Protein AF-S1R999-F1 (afdb_monomer)

pLDDT: mean 92.81, std 7.42, range [61.22, 98.75]

Organism: NCBI:txid1121864

Foldseek 3Di:
DAAEWDWDDPPDDPQDFETEIEWEADPDCVDYCVPVLVDDFQDWDWDDDPPKIWIWTWHDKDKDFPPPCCLVGTDPPFYKYKYKYADPPVDPDRRMMIIIITTTDDMD

Structure (mmCIF, N/CA/C/O backbone):
data_AF-S1R999-F1
#
_entry.id   AF-S1R999-F1
#
loop_
_atom_site.group_PDB
_atom_site.id
_atom_site.type_symbol
_atom_site.label_atom_id
_atom_site.label_alt_id
_atom_site.label_comp_id
_atom_site.label_asym_id
_atom_site.label_entity_id
_atom_site.label_seq_id
_atom_site.pdbx_PDB_ins_code
_atom_site.Cartn_x
_atom_site.Cartn_y
_atom_site.Cartn_z
_atom_site.occupancy
_atom_site.B_iso_or_equiv
_atom_site.auth_seq_id
_atom_site.auth_comp_id
_atom_site.auth_asym_id
_atom_site.auth_atom_id
_atom_site.pdbx_PDB_model_num
ATOM 1 N N . MET A 1 1 ? -4.679 -3.056 -14.583 1.00 61.22 1 MET A N 1
ATOM 2 C CA . MET A 1 1 ? -4.961 -1.904 -13.697 1.00 61.22 1 MET A CA 1
ATOM 3 C C . MET A 1 1 ? -4.855 -0.576 -14.458 1.00 61.22 1 MET A C 1
ATOM 5 O O . MET A 1 1 ? -4.071 0.281 -14.076 1.00 61.22 1 MET A O 1
ATOM 9 N N . LEU A 1 2 ? -5.589 -0.368 -15.558 1.00 65.06 2 LEU A N 1
ATOM 10 C CA . LEU A 1 2 ? -5.350 0.815 -16.413 1.00 65.06 2 LEU A CA 1
ATOM 11 C C . LEU A 1 2 ? -5.968 2.125 -15.895 1.00 65.06 2 LEU A C 1
ATOM 13 O O . LEU A 1 2 ? -5.599 3.188 -16.378 1.00 65.06 2 LEU A O 1
ATOM 17 N N . TYR A 1 3 ? -6.874 2.060 -14.916 1.00 77.94 3 TYR A N 1
ATOM 18 C CA . TYR A 1 3 ? -7.682 3.214 -14.496 1.00 77.94 3 TYR A CA 1
ATOM 19 C C . TYR A 1 3 ? -7.608 3.529 -12.998 1.00 77.94 3 TYR A C 1
ATOM 21 O O . TYR A 1 3 ? -8.197 4.503 -12.547 1.00 77.94 3 TYR A O 1
ATOM 29 N N . GLY A 1 4 ? -6.901 2.716 -12.213 1.00 87.75 4 GLY A N 1
ATOM 30 C CA . GLY A 1 4 ? -6.834 2.875 -10.765 1.00 87.75 4 GLY A CA 1
ATOM 31 C C . GLY A 1 4 ? -6.148 1.700 -10.083 1.00 87.75 4 GLY A C 1
ATOM 32 O O . GLY A 1 4 ? -5.699 0.755 -10.741 1.00 87.75 4 GLY A O 1
ATOM 33 N N . ALA A 1 5 ? -6.096 1.765 -8.755 1.00 92.19 5 ALA A N 1
ATOM 34 C CA . ALA A 1 5 ? -5.609 0.672 -7.931 1.00 92.19 5 ALA A CA 1
ATOM 35 C C . ALA A 1 5 ? -6.693 -0.401 -7.741 1.00 92.19 5 ALA A C 1
ATOM 37 O O . ALA A 1 5 ? -7.881 -0.089 -7.675 1.00 92.19 5 ALA A O 1
ATOM 38 N N . VAL A 1 6 ? -6.289 -1.666 -7.640 1.00 93.38 6 VAL A N 1
ATOM 39 C CA . VAL A 1 6 ? -7.199 -2.804 -7.429 1.00 93.38 6 VAL A CA 1
ATOM 40 C C . VAL A 1 6 ? -6.724 -3.674 -6.273 1.00 93.38 6 VAL A C 1
ATOM 42 O O . VAL A 1 6 ? -5.529 -3.732 -5.977 1.00 93.38 6 VAL A O 1
ATOM 45 N N . THR A 1 7 ? -7.664 -4.375 -5.643 1.00 95.00 7 THR A N 1
ATOM 46 C CA . THR A 1 7 ? -7.389 -5.367 -4.599 1.00 95.00 7 THR A CA 1
ATOM 47 C C . THR A 1 7 ? -6.646 -6.571 -5.163 1.00 95.00 7 THR A C 1
ATOM 49 O O . THR A 1 7 ? -7.001 -7.063 -6.234 1.00 95.00 7 THR A O 1
ATOM 52 N N . ASN A 1 8 ? -5.642 -7.069 -4.439 1.00 93.50 8 ASN A N 1
ATOM 53 C CA . ASN A 1 8 ? -4.877 -8.236 -4.881 1.00 93.50 8 ASN A CA 1
ATOM 54 C C . ASN A 1 8 ? -5.514 -9.576 -4.467 1.00 93.50 8 ASN A C 1
ATOM 56 O O . ASN A 1 8 ? -5.523 -10.512 -5.261 1.00 93.50 8 ASN A O 1
ATOM 60 N N . LYS A 1 9 ? -6.073 -9.674 -3.254 1.00 91.88 9 LYS A N 1
ATOM 61 C CA . LYS A 1 9 ? -6.736 -10.898 -2.775 1.00 91.88 9 LYS A CA 1
ATOM 62 C C . LYS A 1 9 ? -8.258 -10.812 -2.882 1.00 91.88 9 LYS A C 1
ATOM 64 O O . LYS A 1 9 ? -8.845 -9.729 -2.856 1.00 91.88 9 LYS A O 1
ATOM 69 N N . GLN A 1 10 ? -8.906 -11.974 -2.930 1.00 90.38 10 GLN A N 1
ATOM 70 C CA . GLN A 1 10 ? -10.357 -12.075 -2.787 1.00 90.38 10 GLN A CA 1
ATOM 71 C C . GLN A 1 10 ? -10.776 -11.720 -1.350 1.00 90.38 10 GLN A C 1
ATOM 73 O O . GLN A 1 10 ? -10.082 -12.074 -0.399 1.00 90.38 10 GLN A O 1
ATOM 78 N N . ASN A 1 11 ? -11.924 -11.053 -1.194 1.00 91.38 11 ASN A N 1
ATOM 79 C CA . ASN A 1 11 ? -12.549 -10.752 0.102 1.00 91.38 11 ASN A CA 1
ATOM 80 C C . ASN A 1 11 ? -11.672 -9.946 1.084 1.00 91.38 11 ASN A C 1
ATOM 82 O O . ASN A 1 11 ? -11.830 -10.076 2.297 1.00 91.38 11 ASN A O 1
ATOM 86 N N . GLN A 1 12 ? -10.749 -9.114 0.589 1.00 95.31 12 GLN A N 1
ATOM 87 C CA . GLN A 1 12 ? -10.027 -8.175 1.455 1.00 95.31 12 GLN A CA 1
ATOM 88 C C . GLN A 1 12 ? -11.006 -7.199 2.110 1.00 95.31 12 GLN A C 1
ATOM 90 O O . GLN A 1 12 ? -11.914 -6.695 1.452 1.00 95.31 12 GLN A O 1
ATOM 95 N N . VAL A 1 13 ? -10.781 -6.890 3.385 1.00 95.06 13 VAL A N 1
ATOM 96 C CA . VAL A 1 13 ? -11.599 -5.947 4.157 1.00 95.06 13 VAL A CA 1
ATOM 97 C C . VAL A 1 13 ? -10.712 -4.790 4.597 1.00 95.06 13 VAL A C 1
ATOM 99 O O . VAL A 1 13 ? -9.646 -5.025 5.171 1.00 95.06 13 VAL A O 1
ATOM 102 N N . MET A 1 14 ? -11.127 -3.550 4.321 1.00 96.12 14 MET A N 1
ATOM 103 C CA . MET A 1 14 ? -10.381 -2.370 4.766 1.00 96.12 14 MET A CA 1
ATOM 104 C C . MET A 1 14 ? -10.217 -2.382 6.293 1.00 96.12 14 MET A C 1
ATOM 106 O O . MET A 1 14 ? -11.087 -2.845 7.032 1.00 96.12 14 MET A O 1
ATOM 110 N N . GLY A 1 15 ? -9.061 -1.922 6.772 1.00 96.12 15 GLY A N 1
ATOM 111 C CA . GLY A 1 15 ? -8.751 -1.888 8.202 1.00 96.12 15 GLY A CA 1
ATOM 112 C C . GLY A 1 15 ? -8.472 -3.243 8.867 1.00 96.12 15 GLY A C 1
ATOM 113 O O . GLY A 1 15 ? -8.330 -3.266 10.085 1.00 96.12 15 GLY A O 1
ATOM 114 N N . LYS A 1 16 ? -8.383 -4.362 8.129 1.00 96.19 16 LYS A N 1
ATOM 115 C CA . LYS A 1 16 ? -8.088 -5.692 8.698 1.00 96.19 16 LYS A CA 1
ATOM 116 C C . LYS A 1 16 ? -6.963 -6.412 7.957 1.00 96.19 16 LYS A C 1
ATOM 118 O O . LYS A 1 16 ? -6.943 -6.431 6.729 1.00 96.19 16 LYS A O 1
ATOM 123 N N . GLY A 1 17 ? -6.086 -7.077 8.714 1.00 97.06 17 GLY A N 1
ATOM 124 C CA . GLY A 1 17 ? -4.995 -7.892 8.167 1.00 97.06 17 GLY A CA 1
ATOM 125 C C . GLY A 1 17 ? -4.070 -7.079 7.260 1.00 97.06 17 GLY A C 1
ATOM 126 O O . GLY A 1 17 ? -3.844 -5.897 7.510 1.00 97.06 17 GLY A O 1
ATOM 127 N N . ASN A 1 18 ? -3.547 -7.694 6.200 1.00 97.94 18 ASN A N 1
ATOM 128 C CA . ASN A 1 18 ? -2.814 -6.995 5.150 1.00 97.94 18 ASN A CA 1
ATOM 129 C C . ASN A 1 18 ? -3.736 -6.685 3.958 1.00 97.94 18 ASN A C 1
ATOM 131 O O . ASN A 1 18 ? -4.008 -7.547 3.117 1.00 97.94 18 ASN A O 1
ATOM 135 N N . TYR A 1 19 ? -4.215 -5.442 3.888 1.00 98.19 19 TYR A N 1
ATOM 136 C CA . TYR A 1 19 ? -5.021 -4.939 2.782 1.00 98.19 19 TYR A CA 1
ATOM 137 C C . TYR A 1 19 ? -4.106 -4.510 1.636 1.00 98.19 19 TYR A C 1
ATOM 139 O O . TYR A 1 19 ? -3.338 -3.559 1.772 1.00 98.19 19 TYR A O 1
ATOM 147 N N . ILE A 1 20 ? -4.166 -5.214 0.504 1.00 97.88 20 ILE A N 1
ATOM 148 C CA . ILE A 1 20 ? -3.202 -5.019 -0.583 1.00 97.88 20 ILE A CA 1
ATOM 149 C C . ILE A 1 20 ? -3.859 -4.335 -1.776 1.00 97.88 20 ILE A C 1
ATOM 151 O O . ILE A 1 20 ? -4.879 -4.811 -2.288 1.00 97.88 20 ILE A O 1
ATOM 155 N N . LEU A 1 21 ? -3.230 -3.263 -2.254 1.00 97.19 21 LEU A N 1
ATOM 156 C CA . LEU A 1 21 ? -3.602 -2.565 -3.478 1.00 97.19 21 LEU A CA 1
ATOM 157 C C . LEU A 1 21 ? -2.426 -2.514 -4.448 1.00 97.19 21 LEU A C 1
ATOM 159 O O . LEU A 1 21 ? -1.293 -2.229 -4.062 1.00 97.19 21 LEU A O 1
ATOM 163 N N . ALA A 1 22 ? -2.712 -2.723 -5.728 1.00 95.50 22 ALA A N 1
ATOM 164 C CA . ALA A 1 22 ? -1.731 -2.532 -6.784 1.00 95.50 22 ALA A CA 1
ATOM 165 C C . ALA A 1 22 ? -2.268 -1.695 -7.936 1.00 95.50 22 ALA A C 1
ATOM 167 O O . ALA A 1 22 ? -3.461 -1.713 -8.237 1.00 95.50 22 ALA A O 1
ATOM 168 N N . SER A 1 23 ? -1.360 -0.968 -8.578 1.00 93.62 23 SER A N 1
ATOM 169 C CA . SER A 1 23 ? -1.644 -0.081 -9.706 1.00 93.62 23 SER A CA 1
ATOM 170 C C . SER A 1 23 ? -0.494 -0.104 -10.716 1.00 93.62 23 SER A C 1
ATOM 172 O O . SER A 1 23 ? 0.565 -0.668 -10.435 1.00 93.62 23 SER A O 1
ATOM 174 N N . HIS A 1 24 ? -0.685 0.487 -11.897 1.00 89.31 24 HIS A N 1
ATOM 175 C CA . HIS A 1 24 ? 0.363 0.579 -12.921 1.00 89.31 24 HIS A CA 1
ATOM 176 C C . HIS A 1 24 ? 1.268 1.803 -12.743 1.00 89.31 24 HIS A C 1
ATOM 178 O O . HIS A 1 24 ? 0.869 2.817 -12.168 1.00 89.31 24 HIS A O 1
ATOM 184 N N . ILE A 1 25 ? 2.468 1.685 -13.311 1.00 83.00 25 ILE A N 1
ATOM 185 C CA . ILE A 1 25 ? 3.297 2.808 -13.741 1.00 83.00 25 ILE A CA 1
ATOM 186 C C . ILE A 1 25 ? 2.864 3.188 -15.156 1.00 83.00 25 ILE A C 1
ATOM 188 O O . ILE A 1 25 ? 2.665 2.310 -15.999 1.00 83.00 25 ILE A O 1
ATOM 192 N N . ILE A 1 26 ? 2.725 4.485 -15.418 1.00 84.50 26 ILE A N 1
ATOM 193 C CA . ILE A 1 26 ? 2.493 5.023 -16.761 1.00 84.50 26 ILE A CA 1
ATOM 194 C C . ILE A 1 26 ? 3.426 6.206 -17.021 1.00 84.50 26 ILE A C 1
ATOM 196 O O . ILE A 1 26 ? 4.014 6.753 -16.098 1.00 84.50 26 ILE A O 1
ATOM 200 N N . SER A 1 27 ? 3.551 6.634 -18.279 1.00 82.75 27 SER A N 1
ATOM 201 C CA . SER A 1 27 ? 4.480 7.710 -18.662 1.00 82.75 27 SER A CA 1
ATOM 202 C C . SER A 1 27 ? 4.194 9.060 -17.991 1.00 82.75 27 SER A C 1
ATOM 204 O O . SER A 1 27 ? 5.090 9.891 -17.891 1.00 82.75 27 SER A O 1
ATOM 206 N N . ASN A 1 28 ? 2.957 9.296 -17.545 1.00 83.44 28 ASN A N 1
ATOM 207 C CA . ASN A 1 28 ? 2.620 10.472 -16.750 1.00 83.44 28 ASN A CA 1
ATOM 208 C C . ASN A 1 28 ? 2.924 10.202 -15.268 1.00 83.44 28 ASN A C 1
ATOM 210 O O . ASN A 1 28 ? 2.261 9.375 -14.636 1.00 83.44 28 ASN A O 1
ATOM 214 N N . SER A 1 29 ? 3.894 10.938 -14.720 1.00 79.81 29 SER A N 1
ATOM 215 C CA . SER A 1 29 ? 4.358 10.793 -13.339 1.00 79.81 29 SER A CA 1
ATOM 216 C C . SER A 1 29 ? 3.283 11.049 -12.287 1.00 79.81 29 SER A C 1
ATOM 218 O O . SER A 1 29 ? 3.346 10.486 -11.197 1.00 79.81 29 SER A O 1
ATOM 220 N N . ASP A 1 30 ? 2.283 11.865 -12.607 1.00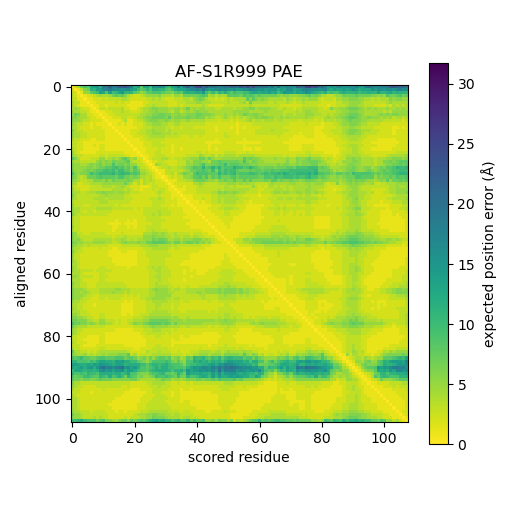 83.12 30 ASP A N 1
ATOM 221 C CA . ASP A 1 30 ? 1.298 12.347 -11.634 1.00 83.12 30 ASP A CA 1
ATOM 222 C C . ASP A 1 30 ? 0.086 11.417 -11.507 1.00 83.12 30 ASP A C 1
ATOM 224 O O . ASP A 1 30 ? -0.845 11.687 -10.749 1.00 83.12 30 ASP A O 1
ATOM 228 N N . LEU A 1 31 ? 0.080 10.311 -12.251 1.00 86.19 31 LEU A N 1
ATOM 229 C CA . LEU A 1 31 ? -1.033 9.376 -12.311 1.00 86.19 31 LEU A CA 1
ATOM 230 C C . LEU A 1 31 ? -0.657 8.003 -11.752 1.00 86.19 31 LEU A C 1
ATOM 232 O O . LEU A 1 31 ? 0.464 7.516 -11.912 1.00 86.19 31 LEU A O 1
ATOM 236 N N . LEU A 1 32 ? -1.662 7.343 -11.166 1.00 89.94 32 LEU A N 1
ATOM 237 C CA . LEU A 1 32 ? -1.570 5.990 -10.613 1.00 89.94 32 LEU A CA 1
ATOM 238 C C . LEU A 1 32 ? -0.440 5.872 -9.575 1.00 89.94 32 LEU A C 1
ATOM 240 O O . LEU A 1 32 ? -0.302 6.741 -8.719 1.00 89.94 32 LEU A O 1
ATOM 244 N N . PHE A 1 33 ? 0.321 4.775 -9.592 1.00 93.06 33 PHE A N 1
ATOM 245 C CA . PHE A 1 33 ? 1.409 4.538 -8.638 1.00 93.06 33 PHE A CA 1
ATOM 246 C C . PHE A 1 33 ? 2.781 4.890 -9.222 1.00 93.06 33 PHE A C 1
ATOM 248 O O . PHE A 1 33 ? 3.796 4.485 -8.666 1.00 93.06 33 PHE A O 1
ATOM 255 N N . THR A 1 34 ? 2.840 5.677 -10.300 1.00 88.88 34 THR A N 1
ATOM 256 C CA . THR A 1 34 ? 4.103 6.038 -10.963 1.00 88.88 34 THR A CA 1
ATOM 257 C C . THR A 1 34 ? 5.119 6.674 -10.006 1.00 88.88 34 THR A C 1
ATOM 259 O O . THR A 1 34 ? 6.297 6.342 -10.059 1.00 88.88 34 THR A O 1
ATOM 262 N N . ASN A 1 35 ? 4.665 7.523 -9.079 1.00 90.81 35 ASN A N 1
ATOM 263 C CA . ASN A 1 35 ? 5.509 8.197 -8.084 1.00 90.81 35 ASN A CA 1
ATOM 264 C C . ASN A 1 35 ? 5.428 7.576 -6.676 1.00 90.81 35 ASN A C 1
ATOM 266 O O . ASN A 1 35 ? 5.830 8.207 -5.699 1.00 90.81 35 ASN A O 1
ATOM 270 N N . ILE A 1 36 ? 4.891 6.359 -6.531 1.00 92.88 36 ILE A N 1
ATOM 271 C CA . ILE A 1 36 ? 4.635 5.781 -5.202 1.00 92.88 36 ILE A CA 1
ATOM 272 C C . ILE A 1 36 ? 5.917 5.532 -4.394 1.00 92.88 36 ILE A C 1
ATOM 274 O O . ILE A 1 36 ? 5.900 5.561 -3.167 1.00 92.88 36 ILE A O 1
ATOM 278 N N . ASN A 1 37 ? 7.042 5.341 -5.084 1.00 91.75 37 ASN A N 1
ATOM 279 C CA . ASN A 1 37 ? 8.364 5.174 -4.486 1.00 91.75 37 ASN A CA 1
ATOM 280 C C . ASN A 1 37 ? 8.872 6.418 -3.744 1.00 91.75 37 ASN A C 1
ATOM 282 O O . ASN A 1 37 ? 9.870 6.314 -3.040 1.00 91.75 37 ASN A O 1
ATOM 286 N N . ARG A 1 38 ? 8.215 7.573 -3.901 1.00 94.00 38 ARG A N 1
ATOM 287 C CA . ARG A 1 38 ? 8.536 8.807 -3.174 1.00 94.00 38 ARG A CA 1
ATOM 288 C C . ARG A 1 38 ? 7.956 8.849 -1.764 1.00 94.00 38 ARG A C 1
ATOM 290 O O . ARG A 1 38 ? 8.281 9.775 -1.038 1.00 94.00 38 ARG A O 1
ATOM 297 N N . LEU A 1 39 ? 7.089 7.901 -1.398 1.00 96.50 39 LEU A N 1
ATOM 298 C CA . LEU A 1 39 ? 6.516 7.861 -0.057 1.00 96.50 39 LEU A CA 1
ATOM 299 C C . LEU A 1 39 ? 7.592 7.528 0.979 1.00 96.50 39 LEU A C 1
ATOM 301 O O . LEU A 1 39 ? 8.333 6.550 0.841 1.00 96.50 39 LEU A O 1
ATOM 305 N N . GLU A 1 40 ? 7.638 8.319 2.039 1.00 96.75 40 GLU A N 1
ATOM 306 C CA . GLU A 1 40 ? 8.609 8.221 3.120 1.00 96.75 40 GLU A CA 1
ATOM 307 C C . GLU A 1 40 ? 7.940 7.829 4.440 1.00 96.75 40 GLU A C 1
ATOM 309 O O . GLU A 1 40 ? 6.722 7.892 4.623 1.00 96.75 40 GLU A O 1
ATOM 314 N N . LYS A 1 41 ? 8.755 7.384 5.401 1.00 98.12 41 LYS A N 1
ATOM 315 C CA . LYS A 1 41 ? 8.268 7.046 6.739 1.00 98.12 41 LYS A CA 1
ATOM 316 C C . LYS A 1 41 ? 7.609 8.271 7.378 1.00 98.12 41 LYS A C 1
ATOM 318 O O . LYS A 1 41 ? 8.254 9.296 7.561 1.00 98.12 41 LYS A O 1
ATOM 323 N N . GLY A 1 42 ? 6.365 8.108 7.817 1.00 98.31 42 GLY A N 1
ATOM 324 C CA . GLY A 1 42 ? 5.558 9.175 8.408 1.00 98.31 42 GLY A CA 1
ATOM 325 C C . GLY A 1 42 ? 4.479 9.724 7.477 1.00 98.31 42 GLY A C 1
ATOM 326 O O . GLY A 1 42 ? 3.525 10.315 7.980 1.00 98.31 42 GLY A O 1
ATOM 327 N N . ASP A 1 43 ? 4.562 9.467 6.168 1.00 98.56 43 ASP A N 1
ATOM 328 C CA . ASP A 1 43 ? 3.514 9.866 5.230 1.00 98.56 43 ASP A CA 1
ATOM 329 C C . ASP A 1 43 ? 2.179 9.196 5.563 1.00 98.56 43 ASP A C 1
ATOM 331 O O . ASP A 1 43 ? 2.122 8.046 6.012 1.00 98.56 43 ASP A O 1
ATOM 335 N N . VAL A 1 44 ? 1.086 9.922 5.329 1.00 98.31 44 VAL A N 1
ATOM 336 C CA . VAL A 1 44 ? -0.272 9.455 5.618 1.00 98.31 44 VAL A CA 1
ATOM 337 C C . VAL A 1 44 ? -0.965 9.031 4.330 1.00 98.31 44 VAL A C 1
ATOM 339 O O . VAL A 1 44 ? -1.065 9.800 3.378 1.00 98.31 44 VAL A O 1
ATOM 342 N N . ILE A 1 45 ? -1.506 7.815 4.332 1.00 98.31 45 ILE A N 1
ATOM 343 C CA . ILE A 1 45 ? -2.348 7.276 3.268 1.00 98.31 45 ILE A CA 1
ATOM 344 C C . ILE A 1 45 ? -3.771 7.144 3.804 1.00 98.31 45 ILE A C 1
ATOM 346 O O . ILE A 1 45 ? -3.988 6.579 4.875 1.00 98.31 45 ILE A O 1
ATOM 350 N N . VAL A 1 46 ? -4.747 7.642 3.049 1.00 97.94 46 VAL A N 1
ATOM 351 C CA . VAL A 1 46 ? -6.165 7.572 3.415 1.00 97.94 46 VAL A CA 1
ATOM 352 C C . VAL A 1 46 ? -6.901 6.670 2.433 1.00 97.94 46 VAL A C 1
ATOM 354 O O . VAL A 1 46 ? -6.910 6.938 1.233 1.00 97.94 46 VAL A O 1
ATOM 357 N N . LEU A 1 47 ? -7.532 5.613 2.946 1.00 97.06 47 LEU A N 1
ATOM 358 C CA . LEU A 1 47 ? -8.522 4.825 2.215 1.00 97.06 47 LEU A CA 1
ATOM 359 C C . LEU A 1 47 ? -9.916 5.200 2.700 1.00 97.06 47 LEU A C 1
ATOM 361 O O . LEU A 1 47 ? -10.115 5.481 3.880 1.00 97.06 47 LEU A O 1
ATOM 365 N N . LYS A 1 48 ? -10.884 5.200 1.792 1.00 95.88 48 LYS A N 1
ATOM 366 C CA . LYS A 1 48 ? -12.266 5.530 2.110 1.00 95.88 48 LYS A CA 1
ATOM 367 C C . LYS A 1 48 ? -13.203 4.607 1.346 1.00 95.88 48 LYS A C 1
ATOM 369 O O . LYS A 1 48 ? -12.998 4.385 0.152 1.00 95.88 48 LYS A O 1
ATOM 374 N N . ASP A 1 49 ? -14.220 4.110 2.030 1.00 94.19 49 ASP A N 1
ATOM 375 C CA . ASP A 1 49 ? -15.381 3.476 1.414 1.00 94.19 49 ASP A CA 1
ATOM 376 C C . ASP A 1 49 ? -16.640 4.331 1.656 1.00 94.19 49 ASP A C 1
ATOM 378 O O . ASP A 1 49 ? -16.555 5.538 1.912 1.00 94.19 49 ASP A O 1
ATOM 382 N N . SER A 1 50 ? -17.823 3.751 1.469 1.00 94.25 50 SER A N 1
ATOM 383 C CA . SER A 1 50 ? -19.085 4.470 1.660 1.00 94.25 50 SER A CA 1
ATOM 384 C C . SER A 1 50 ? -19.375 4.816 3.121 1.00 94.25 50 SER A C 1
ATOM 386 O O . SER A 1 50 ? -20.122 5.764 3.360 1.00 94.25 50 SER A O 1
ATOM 388 N N . ASP A 1 51 ? -18.769 4.101 4.066 1.00 94.75 51 ASP A N 1
ATOM 389 C CA . ASP A 1 51 ? -19.124 4.130 5.481 1.00 94.75 51 ASP A CA 1
ATOM 390 C C . ASP A 1 51 ? -18.006 4.739 6.341 1.00 94.75 51 ASP A C 1
ATOM 392 O O . ASP A 1 51 ? -18.293 5.508 7.256 1.00 94.75 51 ASP A O 1
ATOM 396 N N . TYR A 1 52 ? -16.740 4.445 6.023 1.00 96.56 52 TYR A N 1
ATOM 397 C CA . TYR A 1 52 ? -15.586 4.738 6.870 1.00 96.56 52 TYR A CA 1
ATOM 398 C C . TYR A 1 52 ? -14.390 5.325 6.110 1.00 96.56 52 TYR A C 1
ATOM 400 O O . TYR A 1 52 ? -14.182 5.130 4.909 1.00 96.56 52 TYR A O 1
ATOM 408 N N . THR A 1 53 ? -13.552 6.037 6.861 1.00 97.88 53 THR A N 1
ATOM 409 C CA . THR A 1 53 ? -12.254 6.575 6.454 1.00 97.88 53 THR A CA 1
ATOM 410 C C . THR A 1 53 ? -11.143 5.962 7.302 1.00 97.88 53 THR A C 1
ATOM 412 O O . THR A 1 53 ? -11.073 6.168 8.512 1.00 97.88 53 TH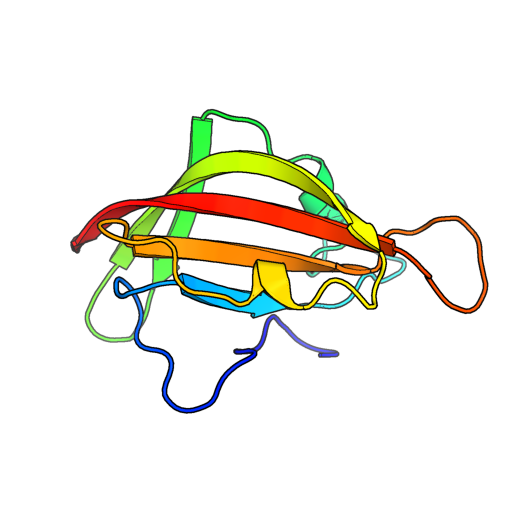R A O 1
ATOM 415 N N . TYR A 1 54 ? -10.220 5.268 6.648 1.00 98.31 54 TYR A N 1
ATOM 416 C CA . TYR A 1 54 ? -9.096 4.561 7.250 1.00 98.31 54 TYR A CA 1
ATOM 417 C C . TYR A 1 54 ? -7.807 5.337 6.995 1.00 98.31 54 TYR A C 1
ATOM 419 O O . TYR A 1 54 ? -7.424 5.540 5.839 1.00 98.31 54 TYR A O 1
ATOM 427 N N . LYS A 1 55 ? -7.110 5.751 8.054 1.00 98.56 55 LYS A N 1
ATOM 428 C CA . LYS A 1 55 ? -5.795 6.393 7.930 1.00 98.56 55 LYS A CA 1
ATOM 429 C C . LYS A 1 55 ? -4.698 5.390 8.239 1.00 98.56 55 LYS A C 1
ATOM 431 O O . LYS A 1 55 ? -4.748 4.676 9.239 1.00 98.56 55 LYS A O 1
ATOM 436 N N . TYR A 1 56 ? -3.690 5.379 7.383 1.00 98.62 56 TYR A N 1
ATOM 437 C CA . TYR A 1 56 ? -2.496 4.568 7.514 1.00 98.62 56 TYR A CA 1
ATOM 438 C C . TYR A 1 56 ? -1.265 5.467 7.513 1.00 98.62 56 TYR A C 1
ATOM 440 O O . TYR A 1 56 ? -1.218 6.448 6.777 1.00 98.62 56 TYR A O 1
ATOM 448 N N . THR A 1 57 ? -0.249 5.112 8.292 1.00 98.62 57 THR A N 1
ATOM 449 C CA . THR A 1 57 ? 1.035 5.822 8.317 1.00 98.62 57 THR A CA 1
ATOM 450 C C . THR A 1 57 ? 2.132 4.93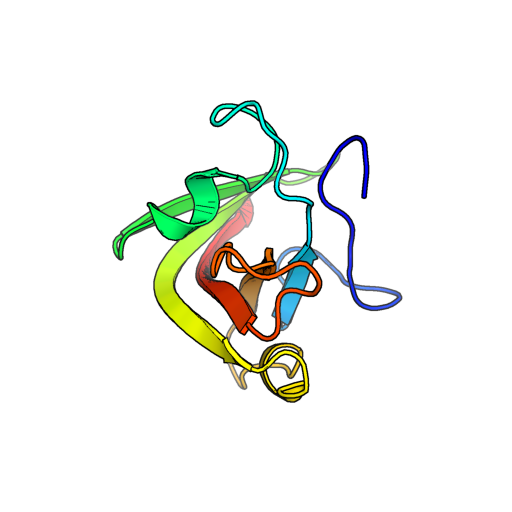0 7.758 1.00 98.62 57 THR A C 1
ATOM 452 O O . THR A 1 57 ? 2.336 3.811 8.237 1.00 98.62 57 THR A O 1
ATOM 455 N N . VAL A 1 58 ? 2.831 5.415 6.731 1.00 98.75 58 VAL A N 1
ATOM 456 C CA . VAL A 1 58 ? 3.934 4.708 6.074 1.00 98.75 58 VAL A CA 1
ATOM 457 C C . VAL A 1 58 ? 5.042 4.451 7.086 1.00 98.75 58 VAL A C 1
ATOM 459 O O . VAL A 1 58 ? 5.498 5.358 7.784 1.00 98.75 58 VAL A O 1
ATOM 462 N N . TYR A 1 59 ? 5.489 3.200 7.162 1.00 98.31 59 TYR A N 1
ATOM 463 C CA . TYR A 1 59 ? 6.607 2.801 8.015 1.00 98.31 59 TYR A CA 1
ATOM 464 C C . TYR A 1 59 ? 7.737 2.122 7.244 1.00 98.31 59 TYR A C 1
ATOM 466 O O . TYR A 1 59 ? 8.830 1.993 7.794 1.00 98.31 59 TYR A O 1
ATOM 474 N N . ASN A 1 60 ? 7.493 1.685 6.003 1.00 97.94 60 ASN A N 1
ATOM 475 C CA . ASN A 1 60 ? 8.519 1.077 5.167 1.00 97.94 60 ASN A CA 1
ATOM 476 C C . ASN A 1 60 ? 8.263 1.311 3.670 1.00 97.94 60 ASN A C 1
ATOM 478 O O . ASN A 1 60 ? 7.117 1.267 3.221 1.00 97.94 60 ASN A O 1
ATOM 482 N N . ASN A 1 61 ? 9.343 1.489 2.914 1.00 97.75 61 ASN A N 1
ATOM 483 C CA . ASN A 1 61 ? 9.379 1.606 1.458 1.00 97.75 61 ASN A CA 1
ATOM 484 C C . ASN A 1 61 ? 10.607 0.829 0.973 1.00 97.75 61 ASN A C 1
ATOM 486 O O . ASN A 1 61 ? 11.726 1.121 1.394 1.00 97.75 61 ASN A O 1
ATOM 490 N N . PHE A 1 62 ? 10.392 -0.204 0.166 1.00 97.00 62 PHE A N 1
ATOM 491 C CA . PHE A 1 62 ? 11.451 -1.119 -0.244 1.00 97.00 62 PHE A CA 1
ATOM 492 C C . PHE A 1 62 ? 11.155 -1.754 -1.602 1.00 97.00 62 PHE A C 1
ATOM 494 O O . PHE A 1 62 ? 10.030 -1.712 -2.102 1.00 97.00 62 PHE A O 1
ATOM 501 N N . ILE A 1 63 ? 12.189 -2.343 -2.199 1.00 96.12 63 ILE A N 1
ATOM 502 C CA . ILE A 1 63 ? 12.113 -3.051 -3.475 1.00 96.12 63 ILE A CA 1
ATOM 503 C C . ILE A 1 63 ? 12.230 -4.552 -3.210 1.00 96.12 63 ILE A C 1
ATOM 505 O O . ILE A 1 63 ? 13.052 -4.972 -2.397 1.00 96.12 63 ILE A O 1
ATOM 509 N N . VAL A 1 64 ? 11.409 -5.339 -3.900 1.00 96.31 64 VAL A N 1
ATOM 510 C CA . VAL A 1 64 ? 11.454 -6.808 -3.900 1.00 96.31 64 VAL A CA 1
ATOM 511 C C . VAL A 1 64 ? 11.492 -7.339 -5.326 1.00 96.31 64 VAL A C 1
ATOM 513 O O . VAL A 1 64 ? 11.050 -6.653 -6.251 1.00 96.31 64 VAL A O 1
ATOM 516 N N . SER A 1 65 ? 11.952 -8.576 -5.495 1.00 95.25 65 SER A N 1
ATOM 517 C CA . SER A 1 65 ? 11.789 -9.302 -6.757 1.00 95.25 65 SER A CA 1
ATOM 518 C C . SER A 1 65 ? 10.315 -9.678 -6.985 1.00 95.25 65 SER A C 1
ATOM 520 O O . SER A 1 65 ? 9.519 -9.779 -6.051 1.00 95.25 65 SER A O 1
ATOM 522 N N . ASN A 1 66 ? 9.905 -9.841 -8.241 1.00 92.44 66 ASN A N 1
ATOM 523 C CA . ASN A 1 66 ? 8.511 -10.089 -8.616 1.00 92.44 66 ASN A CA 1
ATOM 524 C C . ASN A 1 66 ? 7.964 -11.461 -8.170 1.00 92.44 66 ASN A C 1
ATOM 526 O O . ASN A 1 66 ? 6.743 -11.626 -8.120 1.00 92.44 66 ASN A O 1
ATOM 530 N N . ASP A 1 67 ? 8.840 -12.407 -7.839 1.00 93.38 67 ASP A N 1
ATOM 531 C CA . ASP A 1 67 ? 8.536 -13.743 -7.325 1.00 93.38 67 ASP A CA 1
ATOM 532 C C . ASP A 1 67 ? 8.373 -13.768 -5.797 1.00 93.38 67 ASP A C 1
ATOM 534 O O . ASP A 1 67 ? 7.882 -14.748 -5.231 1.00 93.38 67 ASP A O 1
ATOM 538 N N . GLU A 1 68 ? 8.699 -12.668 -5.115 1.00 95.69 68 GLU A N 1
ATOM 539 C CA . GLU A 1 68 ? 8.562 -12.538 -3.670 1.00 95.69 68 GLU A CA 1
ATOM 540 C C . GLU A 1 68 ? 7.106 -12.301 -3.236 1.00 95.69 68 GLU A C 1
ATOM 542 O O . GLU A 1 68 ? 6.668 -11.193 -2.92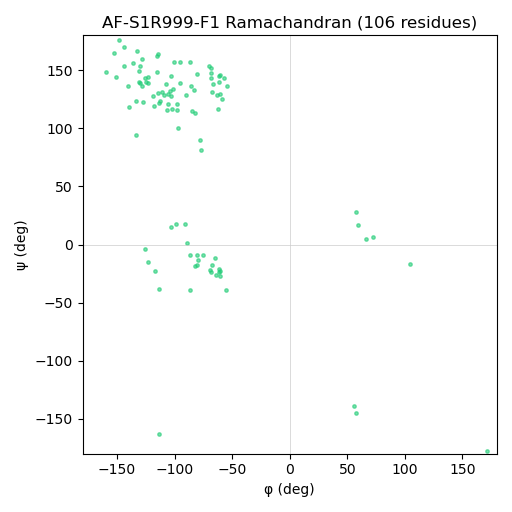0 1.00 95.69 68 GLU A O 1
ATOM 547 N N . THR A 1 69 ? 6.327 -13.379 -3.151 1.00 95.12 69 THR A N 1
ATOM 548 C CA . THR A 1 69 ? 4.902 -13.314 -2.778 1.00 95.12 69 THR A CA 1
ATOM 549 C C . THR A 1 69 ? 4.654 -13.066 -1.289 1.00 95.12 69 THR A C 1
ATOM 551 O O . THR A 1 69 ? 3.516 -12.814 -0.888 1.00 95.12 69 THR A O 1
ATOM 554 N N . TRP A 1 70 ? 5.687 -13.116 -0.442 1.00 96.88 70 TRP A N 1
ATOM 555 C CA . TRP A 1 70 ? 5.559 -12.918 1.008 1.00 96.88 70 TRP A CA 1
ATOM 556 C C . TRP A 1 70 ? 5.030 -11.525 1.372 1.00 96.88 70 TRP A C 1
ATOM 558 O O . TRP A 1 70 ? 4.458 -11.347 2.450 1.00 96.88 70 TRP A O 1
ATOM 568 N N . ILE A 1 71 ? 5.151 -10.546 0.467 1.00 96.69 71 ILE A N 1
ATOM 569 C CA . ILE A 1 71 ? 4.584 -9.203 0.641 1.00 96.69 71 ILE A CA 1
ATOM 570 C C . ILE A 1 71 ? 3.061 -9.224 0.796 1.00 96.69 71 ILE A C 1
ATOM 572 O O . ILE A 1 71 ? 2.499 -8.302 1.388 1.00 96.69 71 ILE A O 1
ATOM 576 N N . LEU A 1 72 ? 2.414 -10.285 0.301 1.00 96.38 72 LEU A N 1
ATOM 577 C CA . LEU A 1 72 ? 0.978 -10.499 0.381 1.00 96.38 72 LEU A CA 1
ATOM 578 C C . LEU A 1 72 ? 0.560 -11.088 1.727 1.00 96.38 72 LEU A C 1
ATOM 580 O O . LEU A 1 72 ? -0.612 -11.024 2.062 1.00 96.38 72 LEU A O 1
ATOM 584 N N . ASN A 1 73 ? 1.456 -11.673 2.516 1.00 96.81 73 ASN A N 1
ATOM 585 C CA . ASN A 1 73 ? 1.067 -12.323 3.767 1.00 96.81 73 ASN A CA 1
ATOM 586 C C . ASN A 1 73 ? 0.598 -11.308 4.813 1.00 96.81 73 ASN A C 1
ATOM 588 O O . ASN A 1 73 ? 1.025 -10.151 4.814 1.00 96.81 73 ASN A O 1
ATOM 592 N N . ASP A 1 74 ? -0.283 -11.749 5.708 1.00 96.06 74 ASP A N 1
ATOM 593 C CA . ASP A 1 74 ? -0.681 -10.934 6.851 1.00 96.06 74 ASP A CA 1
ATOM 594 C C . ASP A 1 74 ? 0.487 -10.767 7.823 1.00 96.06 74 ASP A C 1
ATOM 596 O O . ASP A 1 74 ? 1.327 -11.656 7.988 1.00 96.06 74 ASP A O 1
ATOM 600 N N . ILE A 1 75 ? 0.527 -9.612 8.481 1.00 95.38 75 ILE A N 1
ATOM 601 C CA . ILE A 1 75 ? 1.490 -9.331 9.540 1.00 95.38 75 ILE A CA 1
ATOM 602 C C . ILE A 1 75 ? 0.744 -9.484 10.857 1.00 95.38 75 ILE A C 1
ATOM 604 O O . ILE A 1 75 ? -0.223 -8.773 11.120 1.00 95.38 75 ILE A O 1
ATOM 608 N N . LYS A 1 76 ? 1.174 -10.456 11.662 1.00 93.69 76 LYS A N 1
ATOM 609 C CA . LYS A 1 76 ? 0.511 -10.807 12.917 1.00 93.69 76 LYS A CA 1
ATOM 610 C C . LYS A 1 76 ? 0.361 -9.574 13.814 1.00 93.69 76 LYS A C 1
ATOM 612 O O . LYS A 1 76 ? 1.305 -8.807 13.943 1.00 93.69 76 LYS A O 1
ATOM 617 N N . ASP A 1 77 ? -0.811 -9.425 14.427 1.00 93.56 77 ASP A N 1
ATOM 618 C CA . ASP A 1 77 ? -1.151 -8.361 15.384 1.00 93.56 77 ASP A CA 1
ATOM 619 C C . ASP A 1 77 ? -1.205 -6.935 14.795 1.00 93.56 77 ASP A C 1
ATOM 621 O O . ASP A 1 77 ? -1.473 -5.980 15.522 1.00 93.56 77 ASP A O 1
ATOM 625 N N . TYR A 1 78 ? -1.040 -6.779 13.474 1.00 95.75 78 TYR A N 1
ATOM 626 C CA . TYR A 1 78 ? -1.104 -5.485 12.796 1.00 95.75 78 TYR A CA 1
A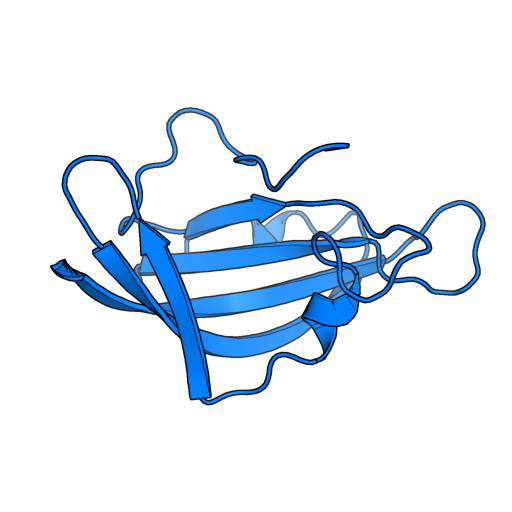TOM 627 C C . TYR A 1 78 ? -2.119 -5.479 11.653 1.00 95.75 78 TYR A C 1
ATOM 629 O O . TYR A 1 78 ? -2.255 -6.440 10.898 1.00 95.75 78 TYR A O 1
ATOM 637 N N . SER A 1 79 ? -2.792 -4.339 11.491 1.00 98.00 79 SER A N 1
ATOM 638 C CA . SER A 1 79 ? -3.542 -4.029 10.274 1.00 98.00 79 SER A CA 1
ATOM 639 C C . SER A 1 79 ? -2.683 -3.137 9.390 1.00 98.00 79 SER A C 1
ATOM 641 O O . SER A 1 79 ? -2.311 -2.030 9.783 1.00 98.00 79 SER A O 1
ATOM 643 N N . VAL A 1 80 ? -2.324 -3.644 8.218 1.00 98.31 80 VAL A N 1
ATOM 644 C CA . VAL A 1 80 ? -1.333 -3.049 7.322 1.00 98.31 80 VAL A CA 1
ATOM 645 C C . VAL A 1 80 ? -1.944 -2.837 5.950 1.00 98.31 80 VAL A C 1
ATOM 647 O O . VAL A 1 80 ? -2.692 -3.666 5.445 1.00 98.31 80 VAL A O 1
ATOM 650 N N . LEU A 1 81 ? -1.613 -1.704 5.351 1.00 98.44 81 LEU A N 1
ATOM 651 C CA . LEU A 1 81 ? -1.830 -1.419 3.949 1.00 98.44 81 LEU A CA 1
ATOM 652 C C . LEU A 1 81 ? -0.528 -1.696 3.202 1.00 98.44 81 LEU A C 1
ATOM 654 O O . LEU A 1 81 ? 0.498 -1.080 3.501 1.00 98.44 81 LEU A O 1
ATOM 658 N N . THR A 1 82 ? -0.582 -2.605 2.232 1.00 98.44 82 THR A N 1
ATOM 659 C CA . THR A 1 82 ? 0.515 -2.838 1.288 1.00 98.44 82 THR A CA 1
ATOM 660 C C . THR A 1 82 ? 0.132 -2.258 -0.065 1.00 98.44 82 THR A C 1
ATOM 662 O O . THR A 1 82 ? -0.808 -2.726 -0.707 1.00 98.44 82 THR A O 1
ATOM 665 N N . LEU A 1 83 ? 0.871 -1.249 -0.514 1.00 98.12 83 LEU A N 1
ATOM 666 C CA . LEU A 1 83 ? 0.758 -0.720 -1.868 1.00 98.12 83 LEU A CA 1
ATOM 667 C C . LEU A 1 83 ? 1.939 -1.219 -2.687 1.00 98.12 83 LEU A C 1
ATOM 669 O O . LEU A 1 83 ? 3.074 -1.118 -2.225 1.00 98.12 83 LEU A O 1
ATOM 673 N N . TYR A 1 84 ? 1.705 -1.732 -3.893 1.00 96.69 84 TYR A N 1
ATOM 674 C CA . TYR A 1 84 ? 2.819 -2.120 -4.753 1.00 96.69 84 TYR A CA 1
ATOM 675 C C . TYR A 1 84 ? 2.578 -1.854 -6.240 1.00 96.69 84 TYR A C 1
ATOM 677 O O . TYR A 1 84 ? 1.446 -1.808 -6.729 1.00 96.69 84 TYR A O 1
ATOM 685 N N . THR A 1 85 ? 3.671 -1.667 -6.974 1.00 94.50 85 THR A N 1
ATOM 686 C CA . THR A 1 85 ? 3.676 -1.522 -8.435 1.00 94.50 85 THR A CA 1
ATOM 687 C C . THR A 1 85 ? 4.972 -2.085 -9.024 1.00 94.50 85 THR A C 1
ATOM 689 O O . THR A 1 85 ? 5.835 -2.559 -8.285 1.00 94.50 85 THR A O 1
ATOM 692 N N . CYS A 1 86 ? 5.097 -2.105 -10.352 1.00 92.44 86 CYS A N 1
ATOM 693 C CA . CYS A 1 86 ? 6.359 -2.457 -11.012 1.00 92.44 86 CYS A CA 1
ATOM 694 C C . CYS A 1 86 ? 7.450 -1.465 -10.601 1.00 92.44 86 CYS A C 1
ATOM 696 O O . CYS A 1 86 ? 7.152 -0.301 -10.395 1.00 92.44 86 CYS A O 1
ATOM 698 N N . TYR A 1 87 ? 8.698 -1.892 -10.466 1.00 87.75 87 TYR A N 1
ATOM 699 C CA . TYR A 1 87 ? 9.813 -0.951 -10.387 1.00 87.75 87 TYR A CA 1
ATOM 700 C C . TYR A 1 87 ? 10.322 -0.696 -11.806 1.00 87.75 87 TYR A C 1
ATOM 702 O O . TYR A 1 87 ? 10.545 -1.655 -12.541 1.00 87.75 87 TYR A O 1
ATOM 710 N N . ASP A 1 88 ? 10.448 0.570 -12.206 1.00 81.25 88 ASP A N 1
ATOM 711 C CA . ASP A 1 88 ? 11.020 0.921 -13.507 1.00 81.25 88 ASP A CA 1
ATOM 712 C C . ASP A 1 88 ? 12.548 0.801 -13.444 1.00 81.25 88 ASP A C 1
ATOM 714 O O . ASP A 1 88 ? 13.261 1.734 -13.077 1.00 81.25 88 ASP A O 1
ATOM 718 N N . ASP A 1 89 ? 13.039 -0.392 -13.765 1.00 77.31 89 ASP A N 1
ATOM 719 C CA . ASP A 1 89 ? 14.457 -0.727 -13.891 1.00 77.31 89 ASP A CA 1
ATOM 720 C C . ASP A 1 89 ? 14.975 -0.537 -15.331 1.00 77.31 89 ASP A C 1
ATOM 722 O O . ASP A 1 89 ? 16.034 -1.054 -15.687 1.00 77.31 89 ASP A O 1
ATOM 726 N N . SER A 1 90 ? 14.249 0.214 -16.175 1.00 75.88 90 SER A N 1
ATOM 727 C CA . SER A 1 90 ? 14.553 0.401 -17.603 1.00 75.88 90 SER A CA 1
ATOM 728 C C . SER A 1 90 ? 14.573 -0.898 -18.426 1.00 75.88 90 SER A C 1
ATOM 730 O O . SER A 1 90 ? 15.088 -0.918 -19.550 1.00 75.88 90 SER A O 1
ATOM 732 N N . THR A 1 91 ? 13.998 -1.990 -17.911 1.00 70.50 91 THR A N 1
ATOM 733 C CA . THR A 1 91 ? 13.844 -3.250 -18.647 1.00 70.50 91 THR A CA 1
ATOM 734 C C . THR A 1 91 ? 12.465 -3.357 -19.303 1.00 70.50 91 THR A C 1
ATOM 736 O O . THR A 1 91 ? 11.487 -2.729 -18.900 1.00 70.50 91 THR A O 1
ATOM 739 N N . LYS A 1 92 ? 12.354 -4.186 -20.351 1.00 71.62 92 LYS A N 1
ATOM 740 C CA . LYS A 1 92 ? 11.059 -4.451 -21.012 1.00 71.62 92 LYS A CA 1
ATOM 741 C C . LYS A 1 92 ? 10.087 -5.243 -20.129 1.00 71.62 92 LYS A C 1
ATOM 743 O O . LYS A 1 92 ? 8.886 -5.213 -20.384 1.00 71.62 92 LYS A O 1
ATOM 748 N N . LEU A 1 93 ? 10.604 -5.990 -19.156 1.00 79.94 93 LEU A N 1
ATOM 749 C CA . LEU A 1 93 ? 9.845 -6.845 -18.251 1.00 79.94 93 LEU A CA 1
ATOM 750 C C . LEU A 1 93 ? 10.345 -6.574 -16.831 1.00 79.94 93 LEU A C 1
ATOM 752 O O . LEU A 1 93 ? 11.327 -7.192 -16.435 1.00 79.94 93 LEU A O 1
ATOM 756 N N . PRO A 1 94 ? 9.690 -5.676 -16.075 1.00 82.06 94 PRO A N 1
ATOM 757 C CA . PRO A 1 94 ? 10.189 -5.268 -14.771 1.00 82.06 94 PRO A CA 1
ATOM 758 C C . PRO A 1 94 ? 10.243 -6.466 -13.823 1.00 82.06 94 PRO A C 1
ATOM 760 O O . PRO A 1 94 ? 9.209 -7.062 -13.470 1.00 82.06 94 PRO A O 1
ATOM 763 N N . GLU A 1 95 ? 11.460 -6.801 -13.408 1.00 90.25 95 GLU A N 1
ATOM 764 C CA . GLU A 1 95 ? 11.758 -7.941 -12.538 1.00 90.25 95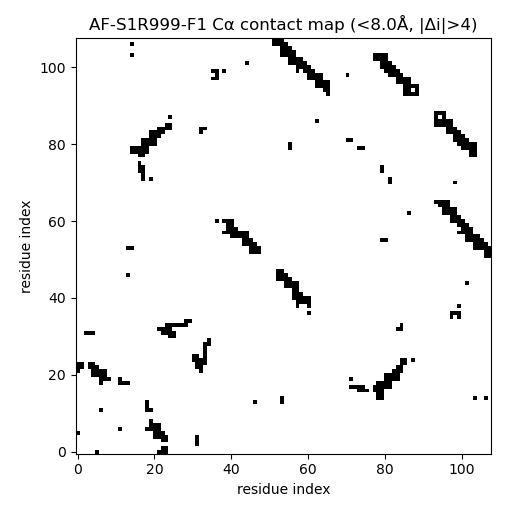 GLU A CA 1
ATOM 765 C C . GLU A 1 95 ? 11.482 -7.609 -11.075 1.00 90.25 95 GLU A C 1
ATOM 767 O O . GLU A 1 95 ? 11.273 -8.498 -10.260 1.00 90.25 95 GLU A O 1
ATOM 772 N N . ASN A 1 96 ? 11.379 -6.319 -10.762 1.00 94.06 96 ASN A N 1
ATOM 773 C CA . ASN A 1 96 ? 11.234 -5.829 -9.405 1.00 94.06 96 ASN A CA 1
ATOM 774 C C . ASN A 1 96 ? 9.882 -5.141 -9.168 1.00 94.06 96 ASN A C 1
ATOM 776 O O . ASN A 1 96 ? 9.150 -4.752 -10.092 1.00 94.06 96 ASN A O 1
ATOM 780 N N . ARG A 1 97 ? 9.530 -4.999 -7.892 1.00 95.12 97 ARG A N 1
ATOM 781 C CA . ARG A 1 97 ? 8.346 -4.291 -7.402 1.00 95.12 97 ARG A CA 1
ATOM 782 C C . ARG A 1 97 ? 8.755 -3.290 -6.335 1.00 95.12 97 ARG A C 1
ATOM 784 O O . ARG A 1 97 ? 9.516 -3.633 -5.437 1.00 95.12 97 ARG A O 1
ATOM 791 N N . VAL A 1 98 ? 8.205 -2.081 -6.404 1.00 96.38 98 VAL A N 1
ATOM 792 C CA . VAL A 1 98 ? 8.233 -1.147 -5.270 1.00 96.38 98 VAL A CA 1
ATOM 793 C C . VAL A 1 98 ? 7.087 -1.510 -4.347 1.00 96.38 98 VAL A C 1
ATOM 795 O O . VAL A 1 98 ? 5.961 -1.692 -4.816 1.00 96.38 98 VAL A O 1
ATOM 798 N N . VAL A 1 99 ? 7.370 -1.590 -3.052 1.00 98.00 99 VAL A N 1
ATOM 799 C CA . VAL A 1 99 ? 6.409 -1.947 -2.015 1.00 98.00 99 VAL A CA 1
ATOM 800 C C . VAL A 1 99 ? 6.437 -0.893 -0.920 1.00 98.00 99 VAL A C 1
ATOM 802 O O . VAL A 1 99 ? 7.463 -0.659 -0.283 1.00 98.00 99 VAL A O 1
ATOM 805 N N . ILE A 1 100 ? 5.277 -0.295 -0.665 1.00 98.44 100 ILE A N 1
ATOM 806 C CA . ILE A 1 100 ? 5.044 0.599 0.466 1.00 98.44 100 ILE A CA 1
ATOM 807 C C . ILE A 1 100 ? 4.207 -0.140 1.494 1.00 98.44 100 ILE A C 1
ATOM 809 O O . ILE A 1 100 ? 3.154 -0.692 1.168 1.00 98.44 100 ILE A O 1
ATOM 813 N N . ARG A 1 101 ? 4.658 -0.123 2.748 1.00 98.38 101 ARG A N 1
ATOM 814 C CA . ARG A 1 101 ? 3.885 -0.616 3.884 1.00 98.38 101 ARG A CA 1
ATOM 815 C C . ARG A 1 101 ? 3.540 0.518 4.826 1.00 98.38 101 ARG A C 1
ATOM 817 O O . ARG A 1 101 ? 4.409 1.281 5.257 1.00 98.38 101 ARG A O 1
ATOM 824 N N . ALA A 1 102 ? 2.264 0.578 5.173 1.00 98.62 102 ALA A N 1
ATOM 825 C CA . ALA A 1 102 ? 1.720 1.543 6.105 1.00 98.62 102 ALA A CA 1
ATOM 826 C C . ALA A 1 102 ? 0.855 0.840 7.152 1.00 98.62 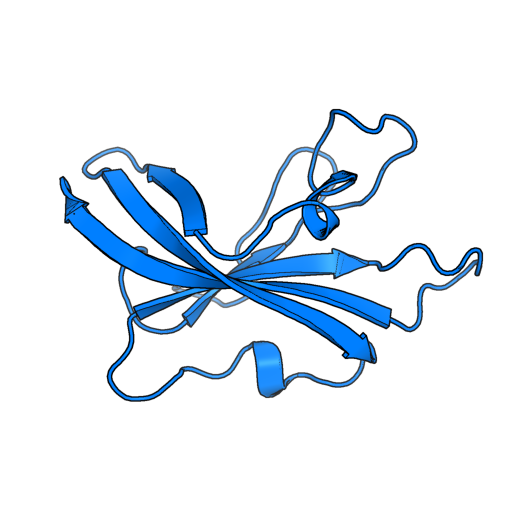102 ALA A C 1
ATOM 828 O O . ALA A 1 102 ? 0.132 -0.101 6.838 1.00 98.62 102 ALA A O 1
ATOM 829 N N . VAL A 1 103 ? 0.949 1.265 8.407 1.00 98.56 103 VAL A N 1
ATOM 830 C CA . VAL A 1 103 ? 0.189 0.683 9.520 1.00 98.56 103 VAL A CA 1
ATOM 831 C C . VAL A 1 103 ? -1.070 1.504 9.750 1.00 98.56 103 VAL A C 1
ATOM 833 O O . VAL A 1 103 ? -1.019 2.728 9.659 1.00 98.56 103 VAL A O 1
ATOM 836 N N . LEU A 1 104 ? -2.195 0.844 10.011 1.00 98.44 104 LEU A N 1
ATOM 837 C CA . LEU A 1 104 ? -3.447 1.513 10.345 1.00 98.44 104 LEU A CA 1
ATOM 838 C C . LEU A 1 104 ? -3.274 2.295 11.651 1.00 98.44 104 LEU A C 1
ATOM 840 O O . LEU A 1 104 ? -2.831 1.734 12.653 1.00 98.44 104 LEU A O 1
ATOM 844 N N . THR A 1 105 ? -3.638 3.571 11.639 1.00 98.06 105 THR A N 1
ATOM 845 C CA . THR A 1 105 ? -3.531 4.456 12.804 1.00 98.06 105 THR A CA 1
ATOM 846 C C .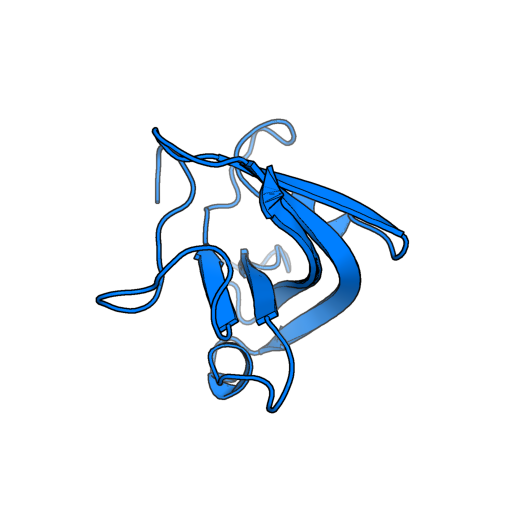 THR A 1 105 ? -4.875 4.977 13.285 1.00 98.06 105 THR A C 1
ATOM 848 O O . THR A 1 105 ? -4.983 5.332 14.455 1.00 98.06 105 THR A O 1
ATOM 851 N N . ASP A 1 106 ? -5.893 5.010 12.422 1.00 97.75 106 ASP A N 1
ATOM 852 C CA . ASP A 1 106 ? -7.189 5.603 12.752 1.00 97.75 106 ASP A CA 1
ATOM 853 C C . ASP A 1 106 ? -8.309 5.097 11.825 1.00 97.75 106 ASP A C 1
ATOM 855 O O . ASP A 1 106 ? -8.068 4.833 10.641 1.00 97.75 106 ASP A O 1
ATOM 859 N N . ILE A 1 107 ? -9.534 5.000 12.352 1.00 96.38 107 ILE A N 1
ATOM 860 C CA . ILE A 1 107 ? -10.764 4.713 11.596 1.00 96.38 107 ILE A CA 1
ATOM 861 C C . ILE A 1 107 ? -11.830 5.711 12.048 1.00 96.38 107 ILE A C 1
ATOM 863 O O . ILE A 1 107 ? -12.145 5.764 13.236 1.00 96.38 107 ILE A O 1
ATOM 867 N N . ASN A 1 108 ? -12.388 6.468 11.101 1.00 91.38 108 ASN A N 1
ATOM 868 C CA . ASN A 1 108 ? -13.478 7.424 11.335 1.00 91.38 108 ASN A CA 1
ATOM 869 C C . ASN A 1 108 ? -14.698 7.092 10.493 1.00 91.38 108 ASN A C 1
ATOM 871 O O . ASN A 1 108 ? -14.486 6.671 9.334 1.00 91.38 108 ASN A O 1
#

Mean predicted aligned error: 3.77 Å

Nearest PDB structures (foldseek):
  7cfj-assembly2_B  TM=9.404E-01  e=2.124E-09  Lacticaseibacillus rhamnosus
  4d70-assembly2_B  TM=8.232E-01  e=7.204E-08  Clostridium perfringens
  3tbe-assembly6_F  TM=8.754E-01  e=1.515E-06  Streptococcus agalactiae serogroup V
  6bwe-assembly1_B  TM=8.764E-01  e=1.345E-06  Corynebacterium diphtheriae NCTC 13129
  3g66-assembly2_B  TM=8.933E-01  e=2.444E-06  Streptococcus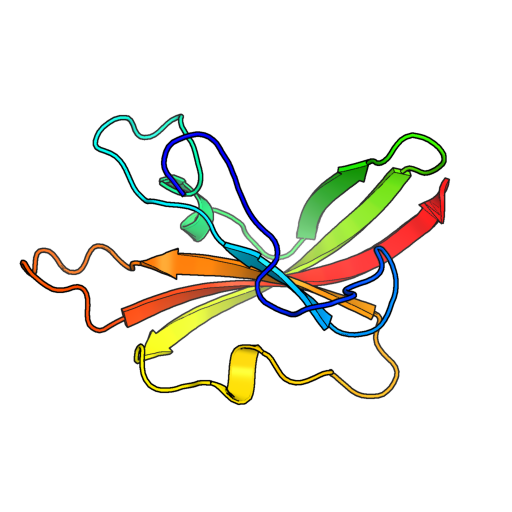 pneumoniae

Secondary structure (DSSP, 8-state):
--SS-EESSTT--TTSSEEEEE----SSTTSTTTTGGG--TT-EEEEE-SS-EEEEEEEEEEEEETT-GGGGSPPTT--EEEEEEE---SSSS--EEEEEEEEEEEE-

Solvent-accessible surface area (backbone atoms only — not comparable to full-atom values): 6280 Å² total; per-residue (Å²): 94,96,87,43,71,42,71,74,61,85,89,70,45,88,89,43,43,46,32,42,38,34,27,40,65,53,96,53,58,92,40,79,44,42,54,55,83,73,59,48,75,68,42,78,47,77,50,72,66,99,84,42,39,39,35,23,35,26,69,47,64,50,76,43,55,70,83,59,61,70,78,65,52,67,51,86,99,44,33,33,41,34,42,37,31,67,31,92,74,87,55,99,68,55,58,32,25,36,39,38,36,20,39,62,76,49,78,85

InterPro domains:
  IPR005754 Sortase family [PF04203] (3-104)
  IPR005754 Sortase family [TIGR01076] (16-101)
  IPR023365 Sortase domain superfamily [G3DSA:2.40.260.10] (1-108)
  IPR023365 Sortase domain superfamily [SSF63817] (2-106)
  IPR042007 Sortase A [cd06165] (1-102)

Radius of gyration: 13.57 Å; Cα contacts (8 Å, |Δi|>4): 244; chains: 1; bounding box: 34×26×36 Å

Sequence (108 aa):
MLYGAVTNKQNQVMGKGNYILASHIISNSDLLFTNINRLEKGDVIVLKDSDYTYKYTVYNNFIVSNDETWILNDIKDYSVLTLYTCYDDSTKLPENRVVIRAVLTDIN